Protein AF-A0A327K2G4-F1 (afdb_monomer_lite)

Structure (mmCIF, N/CA/C/O backbone):
data_AF-A0A327K2G4-F1
#
_entry.id   AF-A0A327K2G4-F1
#
loop_
_atom_site.group_PDB
_atom_site.id
_atom_site.type_symbol
_atom_site.label_atom_id
_atom_site.label_alt_id
_atom_site.label_comp_id
_atom_site.label_asym_id
_atom_site.label_entity_id
_atom_site.label_seq_id
_atom_site.pdbx_PDB_ins_code
_atom_site.Cartn_x
_atom_site.Cartn_y
_atom_site.Cartn_z
_atom_site.occupancy
_atom_site.B_iso_or_equiv
_atom_site.auth_seq_id
_atom_site.auth_comp_id
_atom_site.auth_asym_id
_atom_site.auth_atom_id
_atom_site.pdbx_PDB_model_num
ATOM 1 N N . MET A 1 1 ? 27.268 -6.475 -6.117 1.00 80.19 1 MET A N 1
ATOM 2 C CA . MET A 1 1 ? 26.666 -7.810 -5.908 1.00 80.19 1 MET A CA 1
ATOM 3 C C . MET A 1 1 ? 25.468 -7.623 -4.990 1.00 80.19 1 MET A C 1
ATOM 5 O O . MET A 1 1 ? 25.644 -6.977 -3.968 1.00 80.19 1 MET A O 1
ATOM 9 N N . PHE A 1 2 ? 24.279 -8.101 -5.367 1.00 92.94 2 PHE A N 1
ATOM 10 C CA . PHE A 1 2 ? 23.078 -8.063 -4.522 1.00 92.94 2 PHE A CA 1
ATOM 11 C C . PHE A 1 2 ? 22.856 -9.464 -3.940 1.00 92.94 2 PHE A C 1
ATOM 13 O O . PHE A 1 2 ? 22.744 -10.415 -4.711 1.00 92.94 2 PHE A O 1
ATOM 20 N N . ILE A 1 3 ? 22.845 -9.596 -2.611 1.00 96.38 3 ILE A N 1
ATOM 21 C CA . ILE A 1 3 ? 22.610 -10.866 -1.907 1.00 96.38 3 ILE A CA 1
ATOM 22 C C . ILE A 1 3 ? 21.309 -10.716 -1.111 1.00 96.38 3 ILE A C 1
ATOM 24 O O . ILE A 1 3 ? 21.239 -9.811 -0.278 1.00 96.38 3 ILE A O 1
ATOM 28 N N . PRO A 1 4 ? 20.287 -11.555 -1.353 1.00 95.94 4 PRO A N 1
ATOM 29 C CA . PRO A 1 4 ? 19.073 -11.555 -0.543 1.00 95.94 4 PRO A CA 1
ATOM 30 C C . PRO A 1 4 ? 19.398 -11.885 0.917 1.00 95.94 4 PRO A C 1
ATOM 32 O O . PRO A 1 4 ? 20.090 -12.868 1.183 1.00 95.94 4 PRO A O 1
ATOM 35 N N . TYR A 1 5 ? 18.894 -11.075 1.846 1.00 95.69 5 TYR A N 1
ATOM 36 C CA . TYR A 1 5 ? 19.038 -11.312 3.287 1.00 95.69 5 TYR A CA 1
ATOM 37 C C . TYR A 1 5 ? 17.681 -11.559 3.970 1.00 95.69 5 TYR A C 1
ATOM 39 O O . TYR A 1 5 ? 17.630 -12.284 4.960 1.00 95.69 5 TYR A O 1
ATOM 47 N N . ASP A 1 6 ? 16.592 -11.018 3.414 1.00 97.25 6 ASP A N 1
ATOM 48 C CA . ASP A 1 6 ? 15.206 -11.293 3.788 1.00 97.25 6 ASP A CA 1
ATOM 49 C C . ASP A 1 6 ? 14.282 -11.322 2.551 1.00 97.25 6 ASP A C 1
ATOM 51 O O . ASP A 1 6 ? 14.696 -11.028 1.423 1.00 97.25 6 ASP A O 1
ATOM 55 N N . TYR A 1 7 ? 13.040 -11.773 2.752 1.00 96.31 7 TYR A N 1
ATOM 56 C CA . TYR A 1 7 ? 11.965 -11.722 1.760 1.00 96.31 7 TYR A CA 1
ATOM 57 C C . TYR A 1 7 ? 10.597 -11.708 2.449 1.00 96.31 7 TYR A C 1
ATOM 59 O O . TYR A 1 7 ? 10.452 -12.130 3.596 1.00 96.31 7 TYR A O 1
ATOM 67 N N . GLY A 1 8 ? 9.574 -11.261 1.725 1.00 95.62 8 GLY A N 1
ATOM 68 C CA . GLY A 1 8 ? 8.203 -11.233 2.215 1.00 95.62 8 GLY A CA 1
ATOM 69 C C . GLY A 1 8 ? 7.207 -10.891 1.116 1.00 95.62 8 GLY A C 1
ATOM 70 O O . GLY A 1 8 ? 7.582 -10.615 -0.025 1.00 95.62 8 GLY A O 1
ATOM 71 N N . TRP A 1 9 ? 5.929 -10.912 1.482 1.00 96.00 9 TRP A N 1
ATOM 72 C CA . TRP A 1 9 ? 4.816 -10.540 0.615 1.00 96.00 9 TRP A CA 1
ATOM 73 C C . TRP A 1 9 ? 4.205 -9.235 1.110 1.00 96.00 9 TRP A C 1
ATOM 75 O O . TRP A 1 9 ? 4.063 -9.038 2.316 1.00 96.00 9 TRP A O 1
ATOM 85 N N . PHE A 1 10 ? 3.811 -8.362 0.187 1.00 95.88 10 PHE A N 1
AT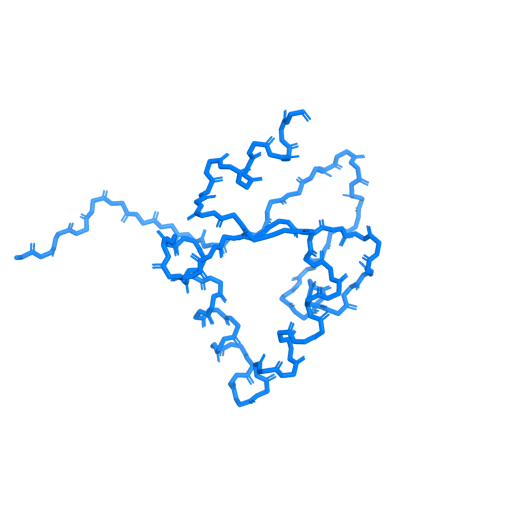OM 86 C CA . PHE A 1 10 ? 3.029 -7.183 0.539 1.00 95.88 10 PHE A CA 1
ATOM 87 C C . PHE A 1 10 ? 1.567 -7.574 0.750 1.00 95.88 10 PHE A C 1
ATOM 89 O O . PHE A 1 10 ? 0.989 -8.300 -0.059 1.00 95.88 10 PHE A O 1
ATOM 96 N N . ALA A 1 11 ? 0.982 -7.078 1.834 1.00 96.06 11 ALA A N 1
ATOM 97 C CA . ALA A 1 11 ? -0.420 -7.249 2.175 1.00 96.06 11 ALA A CA 1
ATOM 98 C C . ALA A 1 11 ? -0.922 -5.985 2.879 1.00 96.06 11 ALA A C 1
ATOM 100 O O . ALA A 1 11 ? -0.140 -5.262 3.497 1.00 96.06 11 ALA A O 1
ATOM 101 N N . VAL A 1 12 ? -2.226 -5.732 2.794 1.00 95.31 12 VAL A N 1
ATOM 102 C CA . VAL A 1 12 ? -2.866 -4.661 3.563 1.00 95.31 12 VAL A CA 1
ATOM 103 C C . VAL A 1 12 ? -3.202 -5.189 4.950 1.00 95.31 12 VAL A C 1
ATOM 105 O O . VAL A 1 12 ? -3.789 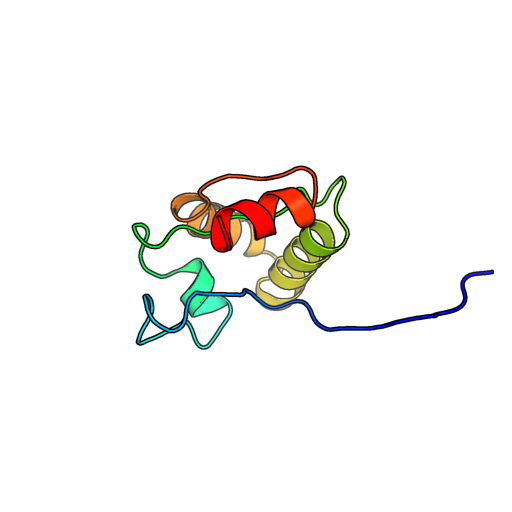-6.261 5.087 1.00 95.31 12 VAL A O 1
ATOM 108 N N . VAL A 1 13 ? -2.820 -4.428 5.971 1.00 95.38 13 VAL A N 1
ATOM 109 C CA . VAL A 1 13 ? -3.104 -4.734 7.376 1.00 95.38 13 VAL A CA 1
ATOM 110 C C . VAL A 1 13 ? -4.326 -3.935 7.818 1.00 95.38 13 VAL A C 1
ATOM 112 O O . VAL A 1 13 ? -4.535 -2.813 7.360 1.00 95.38 13 VAL A O 1
ATOM 115 N N . TYR A 1 14 ? -5.141 -4.516 8.694 1.00 94.88 14 TYR A N 1
ATOM 116 C CA . TYR A 1 14 ? -6.372 -3.908 9.186 1.00 94.88 14 TYR A CA 1
ATOM 117 C C . TYR A 1 14 ? -6.619 -4.278 10.656 1.00 94.88 14 TYR A C 1
ATOM 119 O O . TYR A 1 14 ? -6.094 -5.281 11.143 1.00 94.88 14 TYR A O 1
ATOM 127 N N . ASP A 1 15 ? -7.439 -3.490 11.357 1.00 93.88 15 ASP A N 1
ATOM 128 C CA . ASP A 1 15 ? -7.884 -3.818 12.714 1.00 93.88 15 ASP A CA 1
ATOM 129 C C . ASP A 1 15 ? -9.050 -4.821 12.682 1.00 93.88 15 ASP A C 1
ATOM 131 O O . ASP A 1 15 ? -10.173 -4.499 12.286 1.00 93.88 15 ASP A O 1
ATOM 135 N N . SER A 1 16 ? -8.778 -6.045 13.137 1.00 93.50 16 SER A N 1
ATOM 136 C CA . SER A 1 16 ? -9.757 -7.138 13.213 1.00 93.50 16 SER A CA 1
ATOM 137 C C . SER A 1 16 ? -10.932 -6.898 14.165 1.00 93.50 16 SER A C 1
ATOM 139 O O . SER A 1 16 ? -11.956 -7.563 14.022 1.00 93.50 16 SER A O 1
ATOM 141 N N . GLN A 1 17 ? -10.804 -5.986 15.135 1.00 93.38 17 GLN A N 1
ATOM 142 C CA . GLN A 1 17 ? -11.900 -5.631 16.042 1.00 93.38 17 GLN A CA 1
ATOM 143 C C . GLN A 1 17 ? -12.839 -4.589 15.421 1.00 93.38 17 GLN A C 1
ATOM 145 O O . GLN A 1 17 ? -14.020 -4.551 15.763 1.00 93.38 17 GLN A O 1
ATOM 150 N N . ALA A 1 18 ? -12.331 -3.771 14.495 1.00 90.50 18 ALA A N 1
ATOM 151 C CA . ALA A 1 18 ? -13.105 -2.744 13.802 1.00 90.50 18 ALA A CA 1
ATOM 152 C C . ALA A 1 18 ? -13.721 -3.243 12.483 1.00 90.50 18 ALA A C 1
ATOM 154 O O . ALA A 1 18 ? -14.830 -2.842 12.129 1.00 90.50 18 ALA A O 1
ATOM 155 N N . ILE A 1 19 ? -13.025 -4.120 11.750 1.00 90.88 19 ILE A N 1
ATOM 156 C CA . ILE A 1 19 ? -13.441 -4.601 10.424 1.00 90.88 19 ILE A CA 1
ATOM 157 C C . ILE A 1 19 ? -13.798 -6.087 10.502 1.00 90.88 19 ILE A C 1
ATOM 159 O O . ILE A 1 19 ? -12.933 -6.962 10.500 1.00 90.88 19 ILE A O 1
ATOM 163 N N . GLY A 1 20 ? -15.103 -6.370 10.535 1.00 91.81 20 GLY A N 1
ATOM 164 C CA . GLY A 1 20 ? -15.625 -7.740 10.605 1.00 91.81 20 GLY A CA 1
ATOM 165 C C . GLY A 1 20 ? -15.606 -8.503 9.274 1.00 91.81 20 GLY A C 1
ATOM 166 O O . GLY A 1 20 ? -15.574 -9.730 9.278 1.00 91.81 20 GLY A O 1
ATOM 167 N N . ALA A 1 21 ? -15.615 -7.796 8.141 1.00 92.62 21 ALA A N 1
ATOM 168 C CA . ALA A 1 21 ? -15.611 -8.383 6.801 1.00 92.62 21 ALA A CA 1
ATOM 169 C C . ALA A 1 21 ? -14.555 -7.686 5.923 1.00 92.62 21 ALA A C 1
ATOM 171 O O . ALA A 1 21 ? -14.893 -6.776 5.167 1.00 92.62 21 ALA A O 1
ATOM 172 N N . PRO A 1 22 ? -13.267 -8.054 6.051 1.00 94.31 22 PRO A N 1
ATOM 173 C CA . PRO A 1 22 ? -12.203 -7.443 5.263 1.00 94.31 22 PRO A CA 1
ATOM 174 C C . PRO A 1 22 ? -12.287 -7.872 3.788 1.00 94.31 22 PRO A C 1
ATOM 176 O O . PRO A 1 22 ? -12.767 -8.976 3.499 1.00 94.31 22 PRO A O 1
ATOM 179 N N . PRO A 1 23 ? -11.763 -7.054 2.856 1.00 95.75 23 PRO A N 1
ATOM 180 C CA . PRO A 1 23 ? -11.697 -7.420 1.446 1.00 95.75 23 PRO A CA 1
ATOM 181 C C . PRO A 1 23 ? -10.865 -8.693 1.248 1.00 95.75 23 PRO A C 1
ATOM 183 O O . PRO A 1 23 ? -9.782 -8.843 1.813 1.00 95.75 23 PRO A O 1
ATOM 186 N N . GLN A 1 24 ? -11.367 -9.601 0.416 1.00 96.81 24 GLN A N 1
ATOM 187 C CA . GLN A 1 24 ? -10.757 -10.903 0.123 1.00 96.81 24 GLN A CA 1
ATOM 188 C C . GLN A 1 24 ? -9.908 -10.885 -1.156 1.00 96.81 24 GLN A C 1
ATOM 190 O O . GLN A 1 24 ? -9.278 -11.880 -1.517 1.00 96.81 24 GLN A O 1
ATOM 195 N N . SER A 1 25 ? -9.885 -9.758 -1.868 1.00 97.12 25 SER A N 1
ATOM 196 C CA . SER A 1 25 ? -9.122 -9.588 -3.100 1.00 97.12 25 SER A CA 1
ATOM 197 C C . SER A 1 25 ? -8.661 -8.144 -3.284 1.00 97.12 25 SER A C 1
ATOM 199 O O . SER A 1 25 ? -9.175 -7.219 -2.653 1.00 97.12 25 SER A O 1
ATOM 201 N N . LEU A 1 26 ? -7.702 -7.936 -4.194 1.00 97.25 26 LEU A N 1
ATOM 202 C CA . LEU A 1 26 ? -7.285 -6.585 -4.579 1.00 97.25 26 LEU A CA 1
ATOM 203 C C . LEU A 1 26 ? -8.436 -5.801 -5.229 1.00 97.25 26 LEU A C 1
ATOM 205 O O . LEU A 1 26 ? -8.486 -4.584 -5.089 1.00 97.25 26 LEU A O 1
ATOM 209 N N . GLU A 1 27 ? -9.357 -6.477 -5.920 1.00 97.75 27 GLU A N 1
ATOM 210 C CA . GLU A 1 27 ? -10.529 -5.827 -6.518 1.00 97.75 27 GLU A CA 1
ATOM 211 C C . GLU A 1 27 ? -11.459 -5.297 -5.429 1.00 97.75 27 GLU A C 1
ATOM 213 O O . GLU A 1 27 ? -11.756 -4.109 -5.424 1.00 97.75 27 GLU A O 1
ATOM 218 N N . GLU A 1 28 ? -11.807 -6.123 -4.439 1.00 97.38 28 GLU A N 1
ATOM 219 C CA . GLU A 1 28 ? -12.631 -5.691 -3.300 1.00 97.38 28 GLU A CA 1
ATOM 220 C C . GLU A 1 28 ? -11.961 -4.581 -2.473 1.00 97.38 28 GLU A C 1
ATOM 222 O O . GLU A 1 28 ? -12.631 -3.679 -1.965 1.00 97.38 28 GLU A O 1
ATOM 227 N N . LEU A 1 29 ? -10.629 -4.599 -2.359 1.00 96.94 29 LEU A N 1
ATOM 228 C CA . LEU A 1 29 ? -9.880 -3.510 -1.733 1.00 96.94 29 LEU A CA 1
ATOM 229 C C . LEU A 1 29 ? -9.971 -2.210 -2.552 1.00 96.94 29 LEU A C 1
ATOM 231 O O . LEU A 1 29 ? -10.110 -1.131 -1.981 1.00 96.94 29 LEU A O 1
ATOM 235 N N . VAL A 1 30 ? -9.897 -2.274 -3.879 1.00 97.50 30 VAL A N 1
ATOM 236 C CA . VAL A 1 30 ? -9.948 -1.074 -4.727 1.00 97.50 30 VAL A CA 1
ATOM 237 C C . VAL A 1 30 ? -11.362 -0.498 -4.803 1.00 97.50 30 VAL A C 1
ATOM 239 O O . VAL 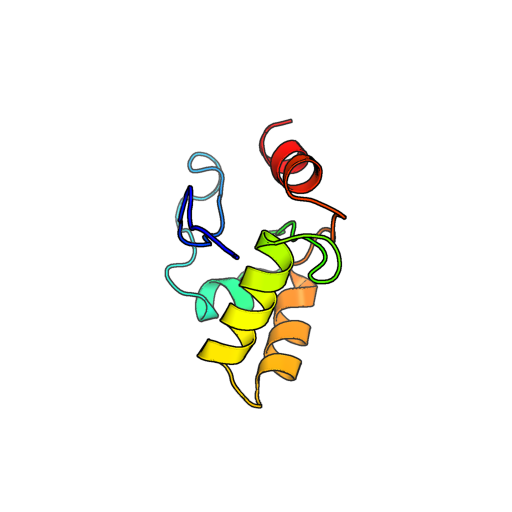A 1 30 ? -11.525 0.715 -4.665 1.00 97.50 30 VAL A O 1
ATOM 242 N N . SER A 1 31 ? -12.372 -1.353 -4.967 1.00 96.06 31 SER A N 1
ATOM 243 C CA . SER A 1 31 ? -13.766 -0.959 -5.209 1.00 96.06 31 SER A CA 1
ATOM 244 C C . SER A 1 31 ? -14.640 -0.893 -3.954 1.00 96.06 31 SER A C 1
ATOM 246 O O . SER A 1 31 ? -15.842 -0.645 -4.055 1.00 96.06 31 SER A O 1
ATOM 248 N N . GLY A 1 32 ? -14.084 -1.191 -2.778 1.00 94.62 32 GLY A N 1
ATOM 249 C CA . GLY A 1 32 ? -14.850 -1.226 -1.534 1.00 94.62 32 GLY A CA 1
ATOM 250 C C . GLY A 1 32 ? -15.257 0.156 -1.013 1.00 94.62 32 GLY A C 1
ATOM 251 O O . GLY A 1 32 ? -15.125 1.182 -1.683 1.00 94.62 32 GLY A O 1
ATOM 252 N N . ASN A 1 33 ? -15.786 0.176 0.209 1.00 93.06 33 ASN A N 1
ATOM 253 C CA . ASN A 1 33 ? -16.437 1.347 0.785 1.00 93.06 33 ASN A CA 1
ATOM 254 C C . ASN A 1 33 ? -15.486 2.567 0.881 1.00 93.06 33 ASN A C 1
ATOM 256 O O . ASN A 1 33 ? -14.460 2.481 1.558 1.00 93.06 33 ASN A O 1
ATOM 260 N N . PRO A 1 34 ? -15.820 3.725 0.273 1.00 92.94 34 PRO A N 1
ATOM 261 C CA . PRO A 1 34 ? -15.040 4.958 0.391 1.00 92.94 34 PRO A CA 1
ATOM 262 C C . PRO A 1 34 ? -14.857 5.479 1.817 1.00 92.94 34 PRO A C 1
ATOM 264 O O . PRO A 1 34 ? -13.890 6.200 2.058 1.00 92.94 34 PRO A O 1
ATOM 267 N N . GLU A 1 35 ? -15.751 5.139 2.748 1.00 91.94 35 GLU A N 1
ATOM 268 C CA . GLU A 1 35 ? -15.637 5.534 4.159 1.00 91.94 35 GLU A CA 1
ATOM 269 C C . GLU A 1 35 ? -14.572 4.723 4.913 1.00 91.94 35 GLU A C 1
ATOM 271 O O . GLU A 1 35 ? -14.004 5.194 5.895 1.00 91.94 35 GLU A O 1
ATOM 276 N N . GLU A 1 36 ? -14.235 3.532 4.420 1.00 92.06 36 GLU A N 1
ATOM 277 C CA . GLU A 1 36 ? -13.119 2.736 4.925 1.00 92.06 36 GLU A CA 1
ATO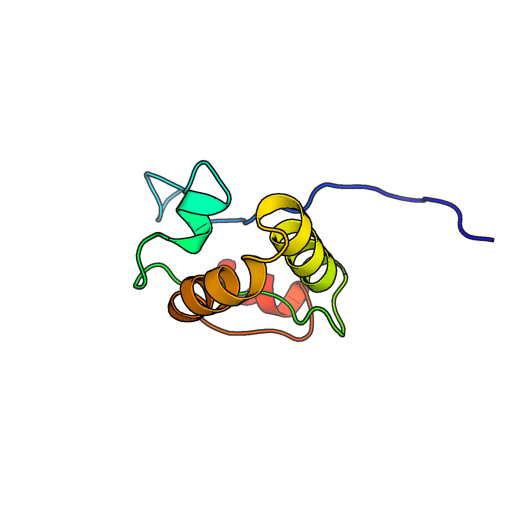M 278 C C . GLU A 1 36 ? -11.822 3.225 4.285 1.00 92.06 36 GLU A C 1
ATOM 280 O O . GLU A 1 36 ? -11.531 2.955 3.109 1.00 92.06 36 GLU A O 1
ATOM 285 N N . LYS A 1 37 ? -11.056 3.974 5.076 1.00 94.44 37 LYS A N 1
ATOM 286 C CA . LYS A 1 37 ? -9.850 4.655 4.623 1.00 94.44 37 LYS A CA 1
ATOM 287 C C . LYS A 1 37 ? -8.601 3.781 4.725 1.00 94.44 37 LYS A C 1
ATOM 289 O O . LYS A 1 37 ? -8.465 2.976 5.639 1.00 94.44 37 LYS A O 1
ATOM 294 N N . ILE A 1 38 ? -7.673 3.985 3.791 1.00 95.81 38 ILE A N 1
ATOM 295 C CA . ILE A 1 38 ? -6.410 3.244 3.680 1.00 95.81 38 ILE A CA 1
ATOM 296 C C . ILE A 1 38 ? -5.252 4.248 3.641 1.00 95.81 38 ILE A C 1
ATOM 298 O O . ILE A 1 38 ? -5.280 5.198 2.856 1.00 95.81 38 ILE A O 1
ATOM 302 N N . ALA A 1 39 ? -4.226 4.046 4.466 1.00 97.06 39 ALA A N 1
ATOM 303 C CA . ALA A 1 39 ? -2.942 4.728 4.316 1.00 97.06 39 ALA A CA 1
ATOM 304 C C . ALA A 1 39 ? -2.027 3.890 3.414 1.00 97.06 39 ALA A C 1
ATOM 306 O O . ALA A 1 39 ? -1.973 2.669 3.559 1.00 97.06 39 ALA A O 1
ATOM 307 N N . ILE A 1 40 ? -1.330 4.537 2.480 1.00 97.75 40 ILE A N 1
ATOM 308 C CA . ILE A 1 40 ? -0.357 3.881 1.594 1.00 97.75 40 ILE A CA 1
ATOM 309 C C . ILE A 1 40 ? 0.970 4.639 1.609 1.00 97.75 40 ILE A C 1
ATOM 311 O O . ILE A 1 40 ? 1.013 5.811 1.982 1.00 97.75 40 ILE A O 1
ATOM 315 N N . GLU A 1 41 ? 2.045 4.005 1.156 1.00 98.38 41 GLU A N 1
ATOM 316 C CA . GLU A 1 41 ? 3.358 4.637 1.050 1.00 98.38 41 GLU A CA 1
ATOM 317 C C . GLU A 1 41 ? 3.656 5.152 -0.369 1.00 98.38 41 GLU A C 1
ATOM 319 O O . GLU A 1 41 ? 3.194 4.605 -1.375 1.00 98.38 41 GLU A O 1
ATOM 324 N N . ASP A 1 42 ? 4.477 6.198 -0.467 1.00 98.12 42 ASP A N 1
ATOM 325 C CA . ASP A 1 42 ? 4.926 6.767 -1.737 1.00 98.12 42 ASP A CA 1
ATOM 326 C C . ASP A 1 42 ? 5.852 5.778 -2.477 1.00 98.12 42 ASP A C 1
ATOM 328 O O . ASP A 1 42 ? 6.923 5.424 -1.966 1.00 98.12 42 ASP A O 1
ATOM 332 N N . PRO A 1 43 ? 5.509 5.348 -3.708 1.00 97.94 43 PRO A N 1
ATOM 333 C CA . PRO A 1 43 ? 6.306 4.381 -4.461 1.00 97.94 43 PRO A CA 1
ATOM 334 C C . PRO A 1 43 ? 7.678 4.899 -4.905 1.00 97.94 43 PRO A C 1
ATOM 336 O O . PRO A 1 43 ? 8.493 4.122 -5.401 1.00 97.94 43 PRO A O 1
ATOM 339 N N . ARG A 1 44 ? 7.940 6.203 -4.772 1.00 97.81 44 ARG A N 1
ATOM 340 C CA . ARG A 1 44 ? 9.217 6.832 -5.139 1.00 97.81 44 ARG A CA 1
ATOM 341 C C . ARG A 1 44 ? 10.238 6.791 -4.004 1.00 97.81 44 ARG A C 1
ATOM 343 O O . ARG A 1 44 ? 11.421 6.980 -4.271 1.00 97.81 44 ARG A O 1
ATOM 350 N N . SER A 1 45 ? 9.794 6.558 -2.767 1.00 97.00 45 SER A N 1
ATOM 351 C CA . SER A 1 45 ? 10.649 6.552 -1.571 1.00 97.00 45 SER A CA 1
ATOM 352 C C . SER A 1 45 ? 10.533 5.289 -0.717 1.00 97.00 45 SER A C 1
ATOM 354 O O . SER A 1 45 ? 11.454 5.008 0.046 1.00 97.00 45 SER A O 1
ATOM 356 N N . SER A 1 46 ? 9.455 4.510 -0.848 1.00 97.69 46 SER A N 1
ATOM 357 C CA . SER A 1 46 ? 9.173 3.338 -0.013 1.00 97.69 46 SER A CA 1
ATOM 358 C C . SER A 1 46 ? 9.114 2.045 -0.828 1.00 97.69 46 SER A C 1
ATOM 360 O O . SER A 1 46 ? 8.431 1.971 -1.854 1.00 97.69 46 SER A O 1
ATOM 362 N N . THR A 1 47 ? 9.792 0.990 -0.358 1.00 97.06 47 THR A N 1
ATOM 363 C CA . THR A 1 47 ? 9.744 -0.336 -0.993 1.00 97.06 47 THR A CA 1
ATOM 364 C C . THR A 1 47 ? 8.347 -0.979 -0.926 1.00 97.06 47 THR A C 1
ATOM 366 O O . THR A 1 47 ? 7.921 -1.481 -1.968 1.00 97.06 47 THR A O 1
ATOM 369 N N . PRO A 1 48 ? 7.575 -0.905 0.186 1.00 97.38 48 PRO A N 1
ATOM 370 C CA . PRO A 1 48 ? 6.142 -1.228 0.190 1.00 97.38 48 PRO A CA 1
ATOM 371 C C . PRO A 1 48 ? 5.305 -0.447 -0.826 1.00 97.38 48 PRO A C 1
ATOM 373 O O . PRO A 1 48 ? 4.527 -1.052 -1.565 1.00 97.38 48 PRO A O 1
ATOM 376 N N . GLY A 1 49 ? 5.528 0.866 -0.940 1.00 97.94 49 GLY A N 1
ATOM 377 C CA . GLY A 1 49 ? 4.822 1.708 -1.910 1.00 97.94 49 GLY A CA 1
ATOM 378 C C . GLY A 1 49 ? 5.082 1.255 -3.349 1.00 97.94 49 GLY A C 1
ATOM 379 O O . GLY A 1 49 ? 4.153 1.082 -4.143 1.00 97.94 49 GLY A O 1
ATOM 380 N N . LEU A 1 50 ? 6.349 0.978 -3.683 1.00 98.31 50 LEU A N 1
ATOM 381 C CA . LEU A 1 50 ? 6.728 0.425 -4.987 1.00 98.31 50 LEU A CA 1
ATOM 382 C C . LEU A 1 50 ? 6.113 -0.966 -5.204 1.00 98.31 50 LEU A C 1
ATOM 384 O O . LEU A 1 50 ? 5.663 -1.279 -6.306 1.00 98.31 50 LEU A O 1
ATOM 388 N N . GLY A 1 51 ? 6.050 -1.777 -4.149 1.00 98.00 51 GLY A N 1
ATOM 389 C CA . GLY A 1 51 ? 5.361 -3.061 -4.127 1.00 98.00 51 GLY A CA 1
ATOM 390 C C . GLY A 1 51 ? 3.898 -2.957 -4.547 1.00 98.00 51 GLY A C 1
ATOM 391 O O . GLY A 1 51 ? 3.477 -3.654 -5.471 1.00 98.00 51 GLY A O 1
ATOM 392 N N . LEU A 1 52 ? 3.141 -2.041 -3.937 1.00 98.25 52 LEU A N 1
ATOM 393 C CA . LEU A 1 52 ? 1.741 -1.787 -4.282 1.00 98.25 52 LEU A CA 1
ATOM 394 C C . LEU A 1 52 ? 1.587 -1.279 -5.725 1.00 98.25 52 LEU A C 1
ATOM 396 O O . LEU A 1 52 ? 0.705 -1.746 -6.450 1.00 98.25 52 LEU A O 1
ATOM 400 N N . LEU A 1 53 ? 2.474 -0.385 -6.180 1.00 98.19 53 LEU A N 1
ATOM 401 C CA . LEU A 1 53 ? 2.496 0.090 -7.570 1.00 98.19 53 LEU A CA 1
ATOM 402 C C . LEU A 1 53 ? 2.635 -1.063 -8.569 1.00 98.19 53 LEU A C 1
ATOM 404 O O . LEU A 1 53 ? 1.874 -1.156 -9.539 1.00 98.19 53 LEU A O 1
ATOM 408 N N . LEU A 1 54 ? 3.593 -1.955 -8.325 1.00 98.31 54 LEU A N 1
ATOM 409 C CA . LEU A 1 54 ? 3.829 -3.115 -9.177 1.00 98.31 54 LEU A CA 1
ATOM 410 C C . LEU A 1 54 ? 2.700 -4.143 -9.065 1.00 98.31 54 LEU A C 1
ATOM 412 O O . LEU A 1 54 ? 2.339 -4.745 -10.077 1.00 98.31 54 LEU A O 1
ATOM 416 N N . TRP A 1 55 ? 2.106 -4.314 -7.883 1.00 98.25 55 TRP A N 1
ATOM 417 C CA . TRP A 1 55 ? 0.976 -5.217 -7.673 1.00 98.25 55 TRP A CA 1
ATOM 418 C C . TRP A 1 55 ? -0.260 -4.773 -8.465 1.00 98.25 55 TRP A C 1
ATOM 420 O O . TRP A 1 55 ? -0.810 -5.567 -9.232 1.00 98.25 55 TRP A O 1
ATOM 430 N N . MET A 1 56 ? -0.621 -3.488 -8.392 1.00 98.38 56 MET A N 1
ATOM 431 C CA . MET A 1 56 ? -1.705 -2.894 -9.184 1.00 98.38 56 MET A CA 1
ATOM 432 C C . MET A 1 56 ? -1.464 -3.068 -10.687 1.00 98.38 56 MET A C 1
ATOM 434 O O . MET A 1 56 ? -2.356 -3.506 -11.414 1.00 98.38 56 MET A O 1
ATOM 438 N N . LYS A 1 57 ? -0.239 -2.801 -11.162 1.00 98.06 57 LYS A N 1
ATOM 439 C CA . LYS A 1 57 ? 0.130 -3.026 -12.569 1.00 98.06 57 LYS A CA 1
ATOM 440 C C . LYS A 1 57 ? 0.025 -4.500 -12.963 1.00 98.06 57 LYS A C 1
ATOM 442 O O . LYS A 1 57 ? -0.417 -4.805 -14.066 1.00 98.06 57 LYS A O 1
ATOM 447 N N . LYS A 1 58 ? 0.436 -5.417 -12.085 1.00 98.12 58 LYS A N 1
ATOM 448 C CA . LYS A 1 58 ? 0.422 -6.858 -12.359 1.00 98.12 58 LYS A CA 1
ATOM 449 C C . LYS A 1 58 ? -0.996 -7.412 -12.487 1.00 98.12 58 LYS A C 1
ATOM 451 O O . LYS A 1 58 ? -1.205 -8.283 -13.326 1.00 98.12 58 LYS A O 1
ATOM 456 N N . VAL A 1 59 ? -1.930 -6.930 -11.668 1.00 98.06 59 VAL A N 1
ATOM 457 C CA . VAL A 1 59 ? -3.325 -7.394 -11.666 1.00 98.06 59 VAL A CA 1
ATOM 458 C C . VAL A 1 59 ? -4.150 -6.710 -12.758 1.00 98.06 59 VAL A C 1
ATOM 460 O O . VAL A 1 59 ? -4.892 -7.389 -13.459 1.00 98.06 59 VAL A O 1
ATOM 463 N N . TYR A 1 60 ? -4.001 -5.394 -12.941 1.00 98.38 60 TYR A N 1
ATOM 464 C CA . TYR A 1 60 ? -4.894 -4.609 -13.805 1.00 98.38 60 TYR A CA 1
ATOM 465 C C . TYR A 1 60 ? -4.307 -4.214 -15.165 1.00 98.38 60 TYR A C 1
ATOM 467 O O . TYR A 1 60 ? -5.057 -3.764 -16.032 1.00 98.38 60 TYR A O 1
ATOM 475 N N . GLY A 1 61 ? -2.996 -4.362 -15.381 1.00 98.19 61 GLY A N 1
ATOM 476 C CA . GLY A 1 61 ? -2.347 -4.028 -16.652 1.00 98.19 61 GLY A CA 1
ATOM 477 C C . GLY A 1 61 ? -2.651 -2.596 -17.101 1.00 98.19 61 GLY A C 1
ATOM 478 O O . GLY A 1 61 ? -2.454 -1.646 -16.342 1.00 98.19 61 GLY A O 1
ATOM 479 N N . ASP A 1 62 ? -3.182 -2.450 -18.314 1.00 98.19 62 ASP A N 1
ATOM 480 C CA . ASP A 1 62 ? -3.541 -1.152 -18.906 1.00 98.19 62 ASP A CA 1
ATOM 481 C C . ASP A 1 62 ? -4.685 -0.442 -18.161 1.00 98.19 62 ASP A C 1
ATOM 483 O O . ASP A 1 62 ? -4.815 0.778 -18.226 1.00 98.19 62 ASP A O 1
ATOM 487 N N . SER A 1 63 ? -5.490 -1.183 -17.390 1.00 97.94 63 SER A N 1
ATOM 488 C CA . SER A 1 63 ? -6.576 -0.618 -16.575 1.00 97.94 63 SER A CA 1
ATOM 489 C C . SER A 1 63 ? -6.099 -0.071 -15.224 1.00 97.94 63 SER A C 1
ATOM 491 O O . SER A 1 63 ? -6.905 0.469 -14.462 1.00 97.94 63 SER A O 1
ATOM 493 N N . ALA A 1 64 ? -4.804 -0.185 -14.905 1.00 98.12 64 ALA A N 1
ATOM 494 C CA . ALA A 1 64 ? -4.266 0.233 -13.613 1.00 98.12 64 ALA A CA 1
ATOM 495 C C . ALA A 1 64 ? -4.522 1.718 -13.316 1.00 98.12 64 ALA A C 1
ATOM 497 O O . ALA A 1 64 ? -4.810 2.054 -12.172 1.00 98.12 64 ALA A O 1
ATOM 498 N N . GLU A 1 65 ? -4.478 2.605 -14.316 1.00 98.06 65 GLU A N 1
ATOM 499 C CA . GLU A 1 65 ? -4.768 4.031 -14.108 1.00 98.06 65 GLU A CA 1
ATOM 500 C C . GLU A 1 65 ? -6.201 4.252 -13.598 1.00 98.06 65 GLU A C 1
ATOM 502 O O . GLU A 1 65 ? -6.413 4.969 -12.619 1.00 98.06 65 GLU A O 1
ATOM 507 N N . ALA A 1 66 ? -7.188 3.601 -14.222 1.00 98.31 66 ALA A N 1
ATOM 508 C CA . ALA A 1 66 ? -8.582 3.695 -13.799 1.00 98.31 66 ALA A CA 1
ATOM 509 C C . ALA A 1 66 ? -8.771 3.141 -12.379 1.00 98.31 66 ALA A C 1
ATOM 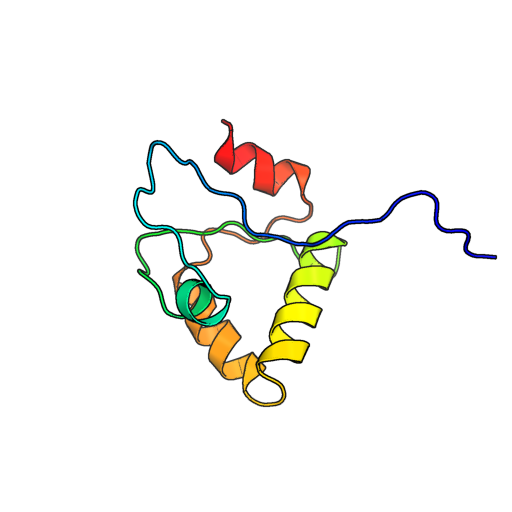511 O O . ALA A 1 66 ? -9.449 3.760 -11.559 1.00 98.31 66 ALA A O 1
ATOM 512 N N . LYS A 1 67 ? -8.099 2.030 -12.060 1.00 98.44 67 LYS A N 1
ATOM 513 C CA . LYS A 1 67 ? -8.136 1.415 -10.728 1.00 98.44 67 LYS A CA 1
ATOM 514 C C . LYS A 1 67 ? -7.442 2.254 -9.658 1.00 98.44 67 LYS A C 1
ATOM 516 O O . LYS A 1 67 ? -7.931 2.329 -8.537 1.00 98.44 67 LYS A O 1
ATOM 521 N N . TRP A 1 68 ? -6.379 2.980 -9.999 1.00 98.25 68 TRP A N 1
ATOM 522 C CA . TRP A 1 68 ? -5.785 3.980 -9.107 1.00 98.25 68 TRP A CA 1
ATOM 523 C C . TRP A 1 68 ? -6.730 5.151 -8.822 1.00 98.25 68 TRP A C 1
ATOM 525 O O . TRP A 1 68 ? -6.815 5.587 -7.677 1.00 98.25 68 TRP A O 1
ATOM 535 N N . ARG A 1 69 ? -7.477 5.632 -9.826 1.00 98.12 69 ARG A N 1
ATOM 536 C CA . ARG A 1 69 ? -8.511 6.676 -9.644 1.00 98.12 69 ARG A CA 1
ATOM 537 C C . ARG A 1 69 ? -9.698 6.198 -8.805 1.00 98.12 69 ARG A C 1
ATOM 539 O O . ARG A 1 69 ? -10.369 7.001 -8.160 1.00 98.12 69 ARG A O 1
ATOM 546 N N . GLU A 1 70 ? -9.993 4.905 -8.843 1.00 98.12 70 GLU A N 1
ATOM 547 C CA . GLU A 1 70 ? -11.002 4.287 -7.986 1.00 98.12 70 GLU A CA 1
ATOM 548 C C . GLU A 1 70 ? -10.498 4.209 -6.538 1.00 98.12 70 GLU A C 1
ATOM 550 O O . GLU A 1 70 ? -11.106 4.808 -5.646 1.00 98.12 70 GLU A O 1
ATOM 555 N N . LEU A 1 71 ? -9.321 3.603 -6.335 1.00 98.00 71 LEU A N 1
ATOM 556 C CA . LEU A 1 71 ? -8.673 3.470 -5.029 1.00 98.00 71 LEU A CA 1
ATOM 557 C C . LEU A 1 71 ? -8.412 4.827 -4.363 1.00 98.00 71 LEU A C 1
ATOM 559 O O . LEU A 1 71 ? -8.528 4.939 -3.145 1.00 98.00 71 LEU A O 1
ATOM 563 N N . SER A 1 72 ? -8.115 5.885 -5.129 1.00 97.56 72 SER A N 1
ATOM 564 C CA . SER A 1 72 ? -7.814 7.210 -4.569 1.00 97.56 72 SER A CA 1
ATOM 565 C C . SER A 1 72 ? -8.946 7.807 -3.737 1.00 97.56 72 SER A C 1
ATOM 567 O O . SER A 1 72 ? -8.693 8.670 -2.906 1.00 97.56 72 SER A O 1
ATOM 569 N N . LYS A 1 73 ? -10.189 7.344 -3.914 1.00 97.50 73 LYS A N 1
ATOM 570 C CA . LYS A 1 73 ? -11.331 7.746 -3.073 1.00 97.50 73 LYS A CA 1
ATOM 571 C C . LYS A 1 73 ? -11.240 7.186 -1.645 1.00 97.50 73 LYS A C 1
ATOM 573 O O . LYS A 1 73 ? -11.822 7.756 -0.720 1.00 97.50 73 LYS A O 1
ATOM 578 N N . ARG A 1 74 ? -10.505 6.082 -1.473 1.00 96.75 74 ARG A N 1
ATOM 579 C CA . ARG A 1 74 ? -10.259 5.393 -0.199 1.00 96.75 74 ARG A CA 1
ATOM 580 C C . ARG A 1 74 ? -8.933 5.792 0.452 1.00 96.75 74 ARG A C 1
ATOM 582 O O . ARG A 1 74 ? -8.757 5.550 1.641 1.00 96.75 74 ARG A O 1
ATOM 589 N N . ILE A 1 75 ? -8.004 6.402 -0.288 1.00 97.50 75 ILE A N 1
ATOM 590 C CA . ILE A 1 75 ? -6.699 6.806 0.256 1.00 97.50 75 ILE A CA 1
ATOM 591 C C . ILE A 1 75 ? -6.894 7.953 1.255 1.00 97.50 75 ILE A C 1
ATOM 593 O O . ILE A 1 75 ? -7.351 9.033 0.886 1.00 97.50 75 ILE A O 1
ATOM 597 N N . LEU A 1 76 ? -6.523 7.723 2.517 1.00 96.31 76 LEU A N 1
ATOM 598 C CA . LEU A 1 76 ? -6.477 8.762 3.549 1.00 96.31 76 LEU A CA 1
ATOM 599 C C . LEU A 1 76 ? -5.310 9.716 3.307 1.00 96.31 76 LEU A C 1
ATOM 601 O O . LEU A 1 76 ? -5.450 10.932 3.388 1.00 96.31 76 LEU A O 1
ATOM 605 N N . THR A 1 77 ? -4.140 9.129 3.067 1.00 97.38 77 THR A N 1
ATOM 606 C CA . THR A 1 77 ? -2.869 9.827 2.921 1.00 97.38 77 THR A CA 1
ATOM 607 C C . THR A 1 77 ? -1.847 8.929 2.229 1.00 97.38 77 THR A C 1
ATOM 609 O O . THR A 1 77 ? -1.996 7.703 2.205 1.00 97.38 77 THR A O 1
ATOM 612 N N . VAL A 1 78 ? -0.805 9.558 1.688 1.00 98.06 78 VAL A N 1
ATOM 613 C CA . VAL A 1 78 ? 0.369 8.897 1.114 1.00 98.06 78 VAL A CA 1
ATOM 614 C C . VAL A 1 78 ? 1.585 9.312 1.937 1.00 98.06 78 VAL A C 1
ATOM 616 O O . VAL A 1 78 ? 1.965 10.484 1.924 1.00 98.06 78 VAL A O 1
ATOM 619 N N . THR A 1 79 ? 2.176 8.382 2.683 1.00 97.75 79 THR A N 1
ATOM 620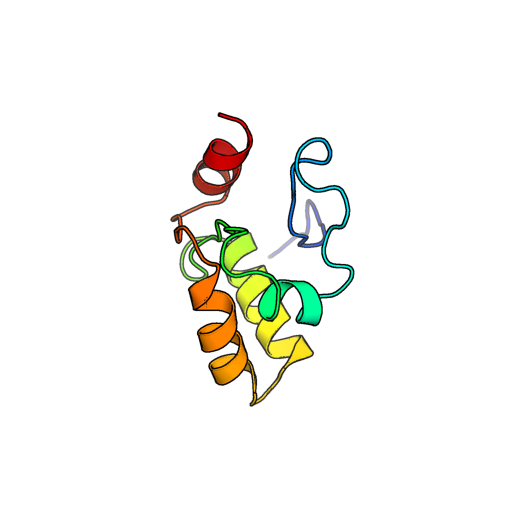 C CA . THR A 1 79 ? 3.318 8.666 3.564 1.00 97.75 79 THR A CA 1
ATOM 621 C C . THR A 1 79 ? 4.655 8.425 2.854 1.00 97.75 79 THR A C 1
ATOM 623 O O . THR A 1 79 ? 4.724 7.629 1.918 1.00 97.75 79 THR A O 1
ATOM 626 N N . PRO A 1 80 ? 5.761 9.056 3.290 1.00 96.38 80 PRO A N 1
ATOM 627 C CA . PRO A 1 80 ? 7.081 8.791 2.708 1.00 96.38 80 PRO A CA 1
ATOM 628 C C . PRO A 1 80 ? 7.589 7.359 2.939 1.00 96.38 80 PRO A C 1
ATOM 630 O O . PRO A 1 80 ? 8.395 6.868 2.145 1.00 96.38 80 PRO A O 1
ATOM 633 N N . GLY A 1 81 ? 7.138 6.705 4.015 1.00 94.94 81 GLY A N 1
ATOM 634 C CA . GLY A 1 81 ? 7.625 5.408 4.463 1.00 94.94 81 GLY A CA 1
ATOM 635 C C . GLY A 1 81 ? 6.605 4.613 5.279 1.00 94.94 81 GLY A C 1
ATOM 636 O O . GLY A 1 81 ? 5.519 5.091 5.623 1.00 94.94 81 GLY A O 1
ATOM 637 N N . TRP A 1 82 ? 6.977 3.360 5.549 1.00 93.56 82 TRP A N 1
ATOM 638 C CA . TRP A 1 82 ? 6.139 2.378 6.238 1.00 93.56 82 TRP A CA 1
ATOM 639 C C . TRP A 1 82 ? 5.874 2.744 7.699 1.00 93.56 82 TRP A C 1
ATOM 641 O O . TRP A 1 82 ? 4.749 2.606 8.166 1.00 93.56 82 TRP A O 1
ATOM 651 N N . SER A 1 83 ? 6.884 3.238 8.419 1.00 94.00 83 SER A N 1
ATOM 652 C CA . SER A 1 83 ? 6.757 3.545 9.848 1.00 94.00 83 SER A CA 1
ATOM 653 C C . SER A 1 83 ? 5.679 4.596 10.112 1.00 94.00 83 SER A C 1
ATOM 655 O O . SER A 1 83 ? 4.902 4.461 11.054 1.00 94.00 83 SER A O 1
ATOM 657 N N . GLU A 1 84 ? 5.593 5.620 9.263 1.00 94.00 84 GLU A N 1
ATOM 658 C CA . GLU A 1 84 ? 4.568 6.657 9.356 1.00 94.00 84 GLU A CA 1
ATOM 659 C C . GLU A 1 84 ? 3.179 6.115 9.001 1.00 94.00 84 GLU A C 1
ATOM 661 O O . GLU A 1 84 ? 2.215 6.439 9.690 1.00 94.00 84 GLU A O 1
ATOM 666 N N . ALA A 1 85 ? 3.067 5.277 7.961 1.00 94.56 85 ALA A N 1
ATOM 667 C CA . ALA A 1 85 ? 1.794 4.659 7.579 1.00 94.56 85 ALA A CA 1
ATOM 668 C C . ALA A 1 85 ? 1.271 3.723 8.675 1.00 94.56 85 ALA A C 1
ATOM 670 O O . ALA A 1 85 ? 0.111 3.816 9.070 1.00 94.56 85 ALA A O 1
ATOM 671 N N . TYR A 1 86 ? 2.134 2.849 9.195 1.00 93.44 86 TYR A N 1
ATOM 672 C CA . TYR A 1 86 ? 1.779 1.877 10.224 1.00 93.44 86 TYR A CA 1
ATOM 673 C C . TYR A 1 86 ? 1.473 2.548 11.566 1.00 93.44 86 TYR A C 1
ATOM 675 O O . TYR A 1 86 ? 0.556 2.130 12.270 1.00 93.44 86 TYR A O 1
ATOM 683 N N . GLY A 1 87 ? 2.177 3.639 11.887 1.00 92.75 87 GLY A N 1
ATOM 684 C CA . GLY A 1 87 ? 1.903 4.453 13.067 1.00 92.75 87 GLY A CA 1
ATOM 685 C C . GLY A 1 87 ? 0.447 4.917 13.141 1.00 92.75 87 GLY A C 1
ATOM 686 O O . GLY A 1 87 ? -0.145 4.788 14.203 1.00 92.75 87 GLY A O 1
ATOM 687 N N . LEU A 1 88 ? -0.150 5.345 12.019 1.00 89.38 88 LEU A N 1
ATOM 688 C CA . LEU A 1 88 ? -1.560 5.773 11.942 1.00 89.38 88 LEU A CA 1
ATOM 689 C C . LEU A 1 88 ? -2.568 4.661 12.268 1.00 89.38 88 LEU A C 1
ATOM 691 O O . LEU A 1 88 ? -3.705 4.963 12.618 1.00 89.38 88 LEU A O 1
ATOM 695 N N . LEU A 1 89 ? -2.179 3.394 12.105 1.00 85.88 89 LEU A N 1
ATOM 696 C CA . LEU A 1 89 ? -3.028 2.242 12.413 1.00 85.88 89 LEU A CA 1
ATOM 697 C C . LEU A 1 89 ? -2.963 1.866 13.900 1.00 85.88 89 LEU A C 1
ATOM 699 O O . LEU A 1 89 ? -3.945 1.380 14.450 1.00 85.88 89 LEU A O 1
ATOM 703 N N . THR A 1 90 ? -1.801 2.041 14.533 1.00 84.94 90 THR A N 1
ATOM 704 C CA . THR A 1 90 ? -1.539 1.568 15.905 1.00 84.94 90 THR A CA 1
ATOM 705 C C . THR A 1 90 ? -1.582 2.652 16.980 1.00 84.94 90 THR A C 1
ATOM 707 O O . THR A 1 90 ? -1.439 2.328 18.159 1.00 84.94 90 THR A O 1
ATOM 710 N N . SER A 1 91 ? -1.687 3.921 16.582 1.00 73.19 91 SER A N 1
ATOM 711 C CA . SER A 1 91 ? -1.720 5.084 17.479 1.00 73.19 91 SER A CA 1
ATOM 712 C C . SER A 1 91 ? -3.096 5.370 18.055 1.00 73.19 91 SER A C 1
ATOM 714 O O . SER A 1 91 ? -4.072 5.227 17.287 1.00 73.19 91 SER A O 1
#

pLDDT: mean 95.52, std 3.91, range [73.19, 98.44]

Foldseek 3Di:
DDDDPDDDAADFDADCVVDVDDDPDPVCLLQDDLVQAAEEECLVQEPSNVNVVVVLCVVQPVCSVVSCVSNVSRYPYYHNYDVVRVVVRVD

InterPro domains:
  IPR005948 Thiamine/thiamin pyrophosphate-binding periplasmic protein, ABC transporter [TIGR01254] (2-88)

Organism: NCBI:txid29409

Secondary structure (DSSP, 8-state):
---------------TTT-SS--SSHHHHHHS-TTS-EEEE-TTT-HHHHHHHHHHHHHHGGGHHHHHHHHTTTEEEEESSHHHHHHHHH-

Sequence (91 aa):
MFIPYDYGWFAVVYDSQAIGAPPQSLEELVSGNPEEKIAIEDPRSSTPGLGLLLWMKKVYGDSAEAKWRELSKRILTVTPGWSEAYGLLTS

Radius of gyration: 13.85 Å; chains: 1; bounding box: 43×22×36 Å